Protein AF-A0A8T0YS99-F1 (afdb_monomer_lite)

Secondary structure (DSSP, 8-state):
-TTTTTS-SS---PPPPSS---PPPPPTT----BPPPPP--HHHHHHHHHHHHHHHHTTS------TTSBPPPS--------

InterPro domains:
  IPR043502 DNA/RNA polymerase superfamily [SSF56672] (2-64)

Foldseek 3Di:
DVCCVPDPPAAALDDDPPDDDDDDDDDPPDAADEDDADADPPVVLVVQVVVVVSCVVSVNDDDDPDPRHDYDDNDDDDDDDD

pLDDT: mean 76.57, std 18.21, range [33.25, 93.12]

Structure (mmCIF, N/CA/C/O backbone):
data_AF-A0A8T0YS99-F1
#
_entry.id   AF-A0A8T0YS99-F1
#
loop_
_atom_site.group_PDB
_atom_site.id
_atom_site.type_symbol
_atom_site.label_atom_id
_atom_site.label_alt_id
_atom_site.label_comp_id
_atom_site.label_asym_id
_atom_site.label_entity_id
_atom_site.label_seq_id
_atom_site.pdbx_PDB_ins_code
_atom_site.Cartn_x
_atom_site.Cartn_y
_atom_site.Cartn_z
_atom_site.occupancy
_atom_site.B_iso_or_equiv
_atom_site.auth_seq_id
_atom_site.auth_comp_id
_atom_site.auth_asym_id
_atom_site.auth_atom_id
_atom_site.pdbx_PDB_model_num
ATOM 1 N N . MET A 1 1 ? 20.439 -9.920 -20.055 1.00 59.31 1 MET A N 1
ATOM 2 C CA . MET A 1 1 ? 20.550 -9.945 -18.582 1.00 59.31 1 MET A CA 1
ATOM 3 C C . MET A 1 1 ? 19.887 -11.241 -18.158 1.00 59.31 1 MET A C 1
ATOM 5 O O . MET A 1 1 ? 18.712 -11.392 -18.435 1.00 59.31 1 MET A O 1
ATOM 9 N N . GLU A 1 2 ? 20.647 -12.205 -17.647 1.00 64.25 2 GLU A N 1
ATOM 10 C CA . GLU A 1 2 ? 20.249 -13.626 -17.548 1.00 64.25 2 GLU A CA 1
ATOM 11 C C . GLU A 1 2 ? 19.161 -13.924 -16.485 1.00 64.25 2 GLU A C 1
ATOM 13 O O . GLU A 1 2 ? 18.672 -15.040 -16.402 1.00 64.25 2 GLU A O 1
ATOM 18 N N . TYR A 1 3 ? 18.740 -12.929 -15.691 1.00 64.38 3 TYR A N 1
ATOM 19 C CA . TYR A 1 3 ? 17.807 -13.112 -14.565 1.00 64.38 3 TYR A CA 1
ATOM 20 C C . TYR A 1 3 ? 16.720 -12.030 -14.474 1.00 64.38 3 TYR A C 1
ATOM 22 O O . TYR A 1 3 ? 16.212 -11.762 -13.384 1.00 64.38 3 TYR A O 1
ATOM 30 N N . SER A 1 4 ? 16.356 -11.380 -15.588 1.00 62.69 4 SER A N 1
ATOM 31 C CA . SER A 1 4 ? 15.273 -10.371 -15.609 1.00 62.69 4 SER A CA 1
ATOM 32 C C . SER A 1 4 ? 13.934 -10.897 -15.086 1.00 62.69 4 SER A C 1
ATOM 34 O O . SER A 1 4 ? 13.073 -10.124 -14.666 1.00 62.69 4 SER A O 1
ATOM 36 N N . ASP A 1 5 ? 13.784 -12.215 -15.115 1.00 65.44 5 ASP A N 1
ATOM 37 C CA . ASP A 1 5 ? 12.549 -12.930 -14.836 1.00 65.44 5 ASP A CA 1
ATOM 38 C C . ASP A 1 5 ? 12.460 -13.277 -13.339 1.00 65.44 5 ASP A C 1
ATOM 40 O O . ASP A 1 5 ? 11.366 -13.380 -12.787 1.00 65.44 5 ASP A O 1
ATOM 44 N N . VAL A 1 6 ? 13.621 -13.379 -12.673 1.00 69.31 6 VAL A N 1
ATOM 45 C CA . VAL A 1 6 ? 13.769 -13.679 -11.239 1.00 69.31 6 VAL A CA 1
ATOM 46 C C . VAL A 1 6 ? 13.832 -12.393 -10.414 1.00 69.31 6 VAL A C 1
ATOM 48 O O . VAL A 1 6 ? 13.183 -12.288 -9.375 1.00 69.31 6 VAL A O 1
ATOM 51 N N . PHE A 1 7 ? 14.578 -11.388 -10.884 1.00 72.31 7 PHE A N 1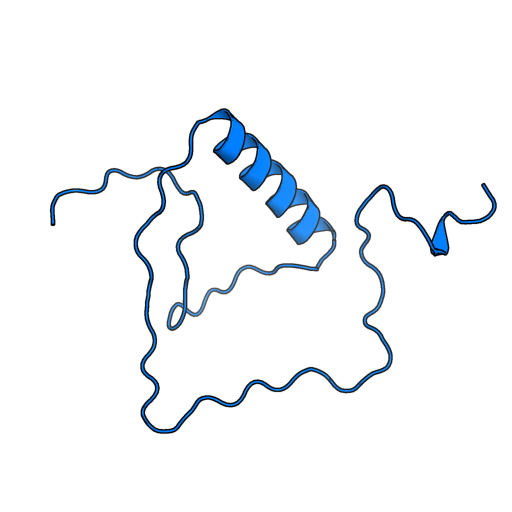
ATOM 52 C CA . PHE A 1 7 ? 14.735 -10.108 -10.195 1.00 72.31 7 PHE A CA 1
ATOM 53 C C . PHE A 1 7 ? 14.114 -8.983 -11.009 1.00 72.31 7 PHE A C 1
ATOM 55 O O . PHE A 1 7 ? 14.601 -8.603 -12.075 1.00 72.31 7 PHE A O 1
ATOM 62 N N . ARG A 1 8 ? 13.036 -8.411 -10.472 1.00 71.69 8 ARG A N 1
ATOM 63 C CA . ARG A 1 8 ? 12.284 -7.353 -11.142 1.00 71.69 8 ARG A CA 1
ATOM 64 C C . ARG A 1 8 ? 12.657 -5.987 -10.591 1.00 71.69 8 ARG A C 1
ATOM 66 O O . ARG A 1 8 ? 12.585 -5.741 -9.394 1.00 71.69 8 ARG A O 1
ATOM 73 N N . VAL A 1 9 ? 12.998 -5.080 -11.503 1.00 79.25 9 VAL A N 1
ATOM 74 C CA . VAL A 1 9 ? 13.249 -3.660 -11.198 1.00 79.25 9 VAL A CA 1
ATOM 75 C C . VAL A 1 9 ? 11.951 -2.841 -11.216 1.00 79.25 9 VAL A C 1
ATOM 77 O O . VAL A 1 9 ? 11.881 -1.773 -10.614 1.00 79.25 9 VAL A O 1
ATOM 80 N N . ARG A 1 10 ? 10.916 -3.319 -11.920 1.00 78.06 10 ARG A N 1
ATOM 81 C CA . ARG A 1 10 ? 9.628 -2.633 -12.102 1.00 78.06 10 ARG A CA 1
ATOM 82 C C . ARG A 1 10 ? 8.467 -3.611 -11.956 1.00 78.06 10 ARG A C 1
ATOM 84 O O . ARG A 1 10 ? 8.590 -4.773 -12.343 1.00 78.06 10 ARG A O 1
ATOM 91 N N . LEU A 1 11 ? 7.349 -3.111 -11.439 1.00 81.75 11 LEU A N 1
ATOM 92 C CA . LEU A 1 11 ? 6.083 -3.838 -11.373 1.00 81.75 11 LEU A CA 1
ATOM 93 C C . LEU A 1 11 ? 5.483 -3.981 -12.778 1.00 81.75 11 LEU A C 1
ATOM 95 O O . LEU A 1 11 ? 5.604 -3.078 -13.608 1.00 81.75 11 LEU A O 1
ATOM 99 N N . ARG A 1 12 ? 4.856 -5.126 -13.048 1.00 80.50 12 ARG A N 1
ATOM 100 C CA . ARG A 1 12 ? 4.192 -5.441 -14.317 1.00 80.50 12 ARG A CA 1
ATOM 101 C C . ARG A 1 12 ? 2.814 -6.036 -14.042 1.00 80.50 12 ARG A C 1
ATOM 103 O O . ARG A 1 12 ? 2.552 -6.525 -12.948 1.00 80.50 12 ARG A O 1
ATOM 110 N N . HIS A 1 13 ? 1.957 -5.976 -15.055 1.00 82.38 13 HIS A N 1
ATOM 111 C CA . HIS A 1 13 ? 0.653 -6.630 -15.071 1.00 82.38 13 HIS A CA 1
ATOM 112 C C . HIS A 1 13 ? 0.824 -8.100 -15.484 1.00 82.38 13 HIS A C 1
ATOM 114 O O . HIS A 1 13 ? 0.504 -8.496 -16.607 1.00 82.38 13 HIS A O 1
ATOM 120 N N . ASP A 1 14 ? 1.435 -8.892 -14.610 1.00 83.69 14 ASP A N 1
ATOM 121 C CA . ASP A 1 14 ? 1.600 -10.325 -14.846 1.00 83.69 14 ASP A CA 1
ATOM 122 C C . ASP A 1 14 ? 0.299 -11.080 -14.573 1.00 83.69 14 ASP A C 1
ATOM 124 O O . ASP A 1 14 ? -0.570 -10.615 -13.832 1.00 83.69 14 ASP A O 1
ATOM 128 N N . ALA A 1 15 ? 0.168 -12.263 -15.171 1.00 83.00 15 ALA A N 1
ATOM 129 C CA . ALA A 1 15 ? -0.927 -13.158 -14.837 1.00 83.00 15 ALA A CA 1
ATOM 130 C C . ALA A 1 15 ? -0.835 -13.581 -13.363 1.00 83.00 15 ALA A C 1
ATOM 132 O O . ALA A 1 15 ? 0.258 -13.740 -12.811 1.00 83.00 15 ALA A O 1
ATOM 133 N N . ALA A 1 16 ? -1.996 -13.785 -12.740 1.00 84.25 16 ALA A N 1
ATOM 134 C CA . ALA A 1 16 ? -2.055 -14.440 -11.445 1.00 84.25 16 ALA A CA 1
ATOM 135 C C . ALA A 1 16 ? -1.403 -15.828 -11.539 1.00 84.25 16 ALA A C 1
ATOM 137 O O . ALA A 1 16 ? -1.458 -16.484 -12.581 1.00 84.25 16 ALA A O 1
ATOM 138 N N . ALA A 1 17 ? -0.783 -16.269 -10.446 1.00 86.56 17 ALA A N 1
ATOM 139 C CA . ALA A 1 17 ? -0.289 -17.636 -10.359 1.00 86.56 17 ALA A CA 1
ATOM 140 C C . ALA A 1 17 ? -1.452 -18.630 -10.529 1.00 86.56 17 ALA A C 1
ATOM 142 O O . ALA A 1 17 ? -2.578 -18.341 -10.126 1.00 86.56 17 ALA A O 1
ATOM 143 N N . GLU A 1 18 ? -1.166 -19.803 -11.093 1.00 89.31 18 GLU A N 1
ATOM 144 C CA . GLU A 1 18 ? -2.130 -20.896 -11.287 1.00 89.31 18 GLU A CA 1
ATOM 145 C C . GLU A 1 18 ? -2.431 -21.610 -9.959 1.00 89.31 18 GLU A C 1
ATOM 147 O O . GLU A 1 18 ? -2.122 -22.783 -9.754 1.00 89.31 18 GLU A O 1
ATOM 152 N N . VAL A 1 19 ? -2.986 -20.864 -9.010 1.00 92.69 19 VAL A N 1
ATOM 153 C CA . VAL A 1 19 ? -3.363 -21.329 -7.677 1.00 92.69 19 VAL A CA 1
ATOM 154 C C . VAL A 1 19 ? -4.766 -20.838 -7.350 1.00 92.69 19 VAL A C 1
ATOM 156 O O . VAL A 1 19 ? -5.213 -19.815 -7.871 1.00 92.69 19 VAL A O 1
ATOM 159 N N . GLU A 1 20 ? -5.455 -21.566 -6.474 1.00 91.56 20 GLU A N 1
ATOM 160 C CA . GLU A 1 20 ? -6.770 -21.153 -5.986 1.00 91.56 20 GLU A CA 1
ATOM 161 C C . GLU A 1 20 ? -6.676 -19.757 -5.334 1.00 91.56 20 GLU A C 1
ATOM 163 O O . GLU A 1 20 ? -5.733 -19.509 -4.567 1.00 91.56 20 GLU A O 1
ATOM 168 N N . PRO A 1 21 ? -7.613 -18.831 -5.613 1.00 92.31 21 PRO A N 1
ATOM 169 C CA . PRO A 1 21 ? -7.638 -17.531 -4.968 1.00 92.31 21 PRO A CA 1
ATOM 170 C C . PRO A 1 21 ? -7.703 -17.647 -3.445 1.00 92.31 21 PRO A C 1
ATOM 172 O O . PRO A 1 21 ? -8.349 -18.525 -2.875 1.00 92.31 21 PRO A O 1
ATOM 175 N N . LEU A 1 22 ? -7.049 -16.706 -2.766 1.00 92.12 22 LEU A N 1
ATOM 176 C CA . LEU A 1 22 ? -7.074 -16.646 -1.312 1.00 92.12 22 LEU A CA 1
ATOM 177 C C . LEU A 1 22 ? -8.471 -16.249 -0.810 1.00 92.12 22 LEU A C 1
ATOM 179 O O . LEU A 1 22 ? -8.903 -15.110 -0.992 1.00 92.12 22 LEU A O 1
ATOM 183 N N . GLU A 1 23 ? -9.131 -17.155 -0.092 1.00 92.06 23 GLU A N 1
ATOM 184 C CA . GLU A 1 23 ? -10.359 -16.856 0.645 1.00 92.06 23 GLU A CA 1
ATOM 185 C C . GLU A 1 23 ? -10.053 -16.384 2.073 1.00 92.06 23 GLU A C 1
ATOM 187 O O . GLU A 1 23 ? -9.389 -17.071 2.852 1.00 92.06 23 GLU A O 1
ATOM 192 N N . VAL A 1 24 ? -10.584 -15.219 2.454 1.00 89.69 24 VAL A N 1
ATOM 193 C CA . VAL A 1 24 ? -10.447 -14.674 3.812 1.00 89.69 24 VAL A CA 1
ATOM 194 C C . VAL A 1 24 ? -11.733 -14.919 4.599 1.00 89.69 24 VAL A C 1
ATOM 196 O O . VAL A 1 24 ? -12.796 -14.422 4.231 1.00 89.69 24 VAL A O 1
ATOM 199 N N . ARG A 1 25 ? -11.633 -15.647 5.719 1.00 92.44 25 ARG A N 1
ATOM 200 C CA . ARG A 1 25 ? -12.745 -15.878 6.658 1.00 92.44 25 ARG A CA 1
ATOM 201 C C . ARG A 1 25 ? -12.610 -14.966 7.870 1.00 92.44 25 ARG A C 1
ATOM 203 O O . ARG A 1 25 ? -11.563 -14.934 8.513 1.00 92.44 25 ARG A O 1
ATOM 210 N N . LEU A 1 26 ? -13.670 -14.223 8.177 1.00 89.94 26 LEU A N 1
ATOM 211 C CA . LEU A 1 26 ? -13.735 -13.412 9.390 1.00 89.94 26 LEU A CA 1
ATOM 212 C C . LEU A 1 26 ? -14.081 -14.294 10.593 1.00 89.94 26 LEU A C 1
ATOM 214 O O . LEU A 1 26 ? -14.800 -15.281 10.456 1.00 89.94 26 LEU A O 1
ATOM 218 N N . VAL A 1 27 ? -13.573 -13.922 11.767 1.00 93.12 27 VAL A N 1
ATOM 219 C CA . VAL A 1 27 ? -13.990 -14.536 13.033 1.00 93.12 27 VAL A CA 1
ATOM 220 C C . VAL A 1 27 ? -15.424 -14.135 13.376 1.00 93.12 27 VAL A C 1
ATOM 222 O O . VAL A 1 27 ? -15.868 -13.036 13.025 1.00 93.12 27 VAL A O 1
ATOM 225 N N . ASP A 1 28 ? -16.135 -15.004 14.093 1.00 91.31 28 ASP A N 1
ATOM 226 C CA . ASP A 1 28 ? -17.497 -14.720 14.541 1.00 91.31 28 ASP A CA 1
ATOM 227 C C . ASP A 1 28 ? -17.545 -13.429 15.370 1.00 91.31 28 ASP A C 1
ATOM 229 O O . ASP A 1 28 ? -16.737 -13.203 16.273 1.00 91.31 28 ASP A O 1
ATOM 233 N N . GLY A 1 29 ? -18.493 -12.553 15.033 1.00 90.44 29 GLY A N 1
ATOM 234 C CA . GLY A 1 29 ? -18.660 -11.253 15.687 1.00 90.44 29 GLY A CA 1
ATOM 235 C C . GLY A 1 29 ? -17.699 -10.152 15.221 1.00 90.44 29 GLY A C 1
ATOM 236 O O . GLY A 1 29 ? -17.762 -9.047 15.763 1.00 90.44 29 GLY A O 1
ATOM 237 N N . ALA A 1 30 ? -16.846 -10.396 14.217 1.00 88.00 30 ALA A N 1
ATOM 238 C CA . ALA A 1 30 ? -15.979 -9.363 13.656 1.00 88.00 30 ALA A CA 1
ATOM 239 C C . ALA A 1 30 ? -16.790 -8.161 13.143 1.00 88.00 30 ALA A C 1
ATOM 241 O O . ALA A 1 30 ? -17.713 -8.302 12.340 1.00 88.00 30 ALA A O 1
ATOM 242 N N . GLN A 1 31 ? -16.406 -6.965 13.587 1.00 85.69 31 GLN A N 1
ATOM 243 C CA . GLN A 1 31 ? -16.995 -5.709 13.137 1.00 85.69 31 GLN A CA 1
ATOM 244 C C . GLN A 1 31 ? -16.015 -4.962 12.229 1.00 85.69 31 GLN A C 1
ATOM 246 O O . GLN A 1 31 ? -14.809 -4.951 12.497 1.00 85.69 31 GLN A O 1
ATOM 251 N N . PRO A 1 32 ? -16.500 -4.309 11.162 1.00 83.31 32 PRO A N 1
ATOM 252 C CA . PRO A 1 32 ? -15.650 -3.486 10.324 1.00 83.31 32 PRO A CA 1
ATOM 253 C C . PRO A 1 32 ? -15.090 -2.310 11.131 1.00 83.31 32 PRO A C 1
ATOM 255 O O . PRO A 1 32 ? -15.832 -1.535 11.732 1.00 83.31 32 PRO A O 1
ATOM 258 N N . TYR A 1 33 ? -13.771 -2.147 11.098 1.00 80.25 33 TYR A N 1
ATOM 259 C CA . TYR A 1 33 ? -13.086 -1.002 11.685 1.00 80.25 33 TYR A CA 1
ATOM 260 C C . TYR A 1 33 ? -12.520 -0.107 10.584 1.00 80.25 33 TYR A C 1
ATOM 262 O O . TYR A 1 33 ? -11.897 -0.584 9.632 1.00 80.25 33 TYR A O 1
ATOM 270 N N . ARG A 1 34 ? -12.718 1.206 10.727 1.00 78.69 34 ARG A N 1
ATOM 271 C CA . ARG A 1 34 ? -12.053 2.214 9.900 1.00 78.69 34 ARG A CA 1
ATOM 272 C C . ARG A 1 34 ? -10.971 2.879 10.728 1.00 78.69 34 ARG A C 1
ATOM 274 O O . ARG A 1 34 ? -11.277 3.517 11.733 1.00 78.69 34 ARG A O 1
ATOM 281 N N . SER A 1 35 ? -9.718 2.745 10.306 1.00 76.75 35 SER A N 1
ATOM 282 C CA . SER A 1 35 ? -8.637 3.472 10.973 1.00 76.75 35 SER A CA 1
ATOM 283 C C . SER A 1 35 ? -8.724 4.974 10.681 1.00 76.75 35 SER A C 1
ATOM 285 O O . SER A 1 35 ? -9.358 5.404 9.717 1.00 76.75 35 SER A O 1
ATOM 287 N N . GLY A 1 36 ? -8.128 5.791 11.551 1.00 78.50 36 GLY A N 1
ATOM 288 C CA . GLY A 1 36 ? -8.045 7.240 11.362 1.00 78.50 36 GLY A CA 1
ATOM 289 C C . GLY A 1 36 ? -7.044 7.631 10.271 1.00 78.50 36 GLY A C 1
ATOM 290 O O . GLY A 1 36 ? -6.096 6.895 9.989 1.00 78.50 36 GLY A O 1
ATOM 291 N N . VAL A 1 37 ? -7.251 8.799 9.648 1.00 81.44 37 VAL A N 1
ATOM 292 C CA . VAL A 1 37 ? -6.382 9.313 8.572 1.00 81.44 37 VAL A CA 1
ATOM 293 C C . VAL A 1 37 ? -4.972 9.550 9.106 1.00 81.44 37 VAL A C 1
ATOM 295 O O . VAL A 1 37 ? -4.768 10.352 10.017 1.00 81.44 37 VAL A O 1
ATOM 298 N N . ARG A 1 38 ? -3.978 8.883 8.510 1.00 83.69 38 ARG A N 1
ATOM 299 C CA . ARG A 1 38 ? -2.566 9.098 8.845 1.00 83.69 38 ARG A CA 1
ATOM 300 C C . ARG A 1 38 ? -2.024 10.313 8.098 1.00 83.69 38 ARG A C 1
ATOM 302 O O . ARG A 1 38 ? -2.109 10.398 6.872 1.00 83.69 38 ARG A O 1
ATOM 309 N N . ARG A 1 39 ? -1.437 11.251 8.844 1.00 86.00 39 ARG A N 1
ATOM 310 C CA . ARG A 1 39 ? -0.708 12.387 8.269 1.00 86.00 39 ARG A CA 1
ATOM 311 C C . ARG A 1 39 ? 0.714 11.944 7.940 1.00 86.00 39 ARG A C 1
ATOM 313 O O . ARG A 1 39 ? 1.447 11.520 8.825 1.00 86.00 39 ARG A O 1
ATOM 320 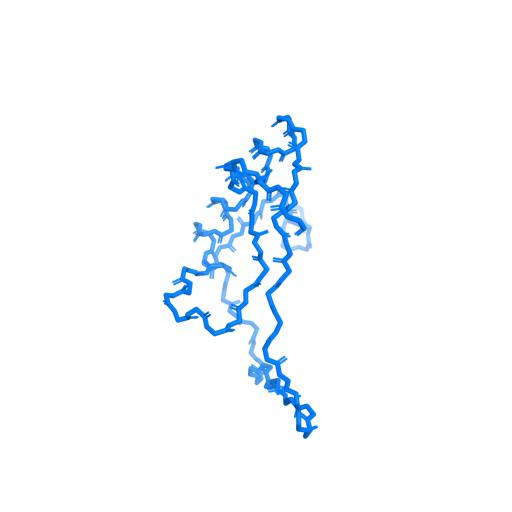N N . TYR A 1 40 ? 1.084 12.071 6.672 1.00 88.75 40 TYR A N 1
ATOM 321 C CA . TYR A 1 40 ? 2.432 11.792 6.187 1.00 88.75 40 TYR A CA 1
ATOM 322 C C . TYR A 1 40 ? 3.129 13.099 5.779 1.00 88.75 40 TYR A C 1
ATOM 324 O O . TYR A 1 40 ? 2.459 13.987 5.235 1.00 88.75 40 TYR A O 1
ATOM 332 N N . PRO A 1 41 ? 4.452 13.225 5.990 1.00 91.62 41 PRO A N 1
ATOM 333 C CA . PRO A 1 41 ? 5.260 14.290 5.401 1.00 91.62 41 PRO A CA 1
ATOM 334 C C . PRO A 1 41 ? 5.118 14.340 3.875 1.00 91.62 41 PRO A C 1
ATOM 336 O O . PRO A 1 41 ? 4.835 13.327 3.233 1.00 91.62 41 PRO A O 1
ATOM 339 N N . GLU A 1 42 ? 5.348 15.507 3.276 1.00 91.81 42 GLU A N 1
ATOM 340 C CA . GLU A 1 42 ? 5.105 15.738 1.847 1.00 91.81 42 GLU A CA 1
ATOM 341 C C . GLU A 1 42 ? 5.853 14.757 0.934 1.00 91.81 42 GLU A C 1
ATOM 343 O O . GLU A 1 42 ? 5.236 14.153 0.056 1.00 91.81 42 GLU A O 1
ATOM 348 N N . ALA A 1 43 ? 7.142 14.522 1.194 1.00 91.31 43 ALA A N 1
ATOM 349 C CA . ALA A 1 43 ? 7.949 13.577 0.424 1.00 91.31 43 ALA A CA 1
ATOM 350 C C . ALA A 1 43 ? 7.330 12.167 0.416 1.00 91.31 43 ALA A C 1
ATOM 352 O O . ALA A 1 43 ? 7.214 11.532 -0.631 1.00 91.31 43 ALA A O 1
ATOM 353 N N . GLN A 1 44 ? 6.840 11.709 1.572 1.00 90.94 44 GLN A N 1
ATOM 354 C CA . GLN A 1 44 ? 6.187 10.407 1.700 1.00 90.94 44 GLN A CA 1
ATOM 355 C C . GLN A 1 44 ? 4.829 10.385 0.990 1.00 90.94 44 GLN A C 1
ATOM 357 O O . GLN A 1 44 ? 4.486 9.399 0.345 1.00 90.94 44 GLN A O 1
ATOM 362 N N . ARG A 1 45 ? 4.058 11.479 1.048 1.00 91.56 45 ARG A N 1
ATOM 363 C CA . ARG A 1 45 ? 2.781 11.589 0.321 1.00 91.56 45 ARG A CA 1
ATOM 364 C C . ARG A 1 45 ? 2.972 11.534 -1.188 1.00 91.56 45 ARG A C 1
ATOM 366 O O . ARG A 1 45 ? 2.147 10.937 -1.876 1.00 91.56 45 ARG A O 1
ATOM 373 N N . THR A 1 46 ? 4.018 12.177 -1.698 1.00 92.44 46 THR A N 1
ATOM 374 C CA . THR A 1 46 ? 4.351 12.151 -3.124 1.00 92.44 46 THR A CA 1
ATOM 375 C C . THR A 1 46 ? 4.742 10.751 -3.561 1.00 92.44 46 THR A C 1
ATOM 377 O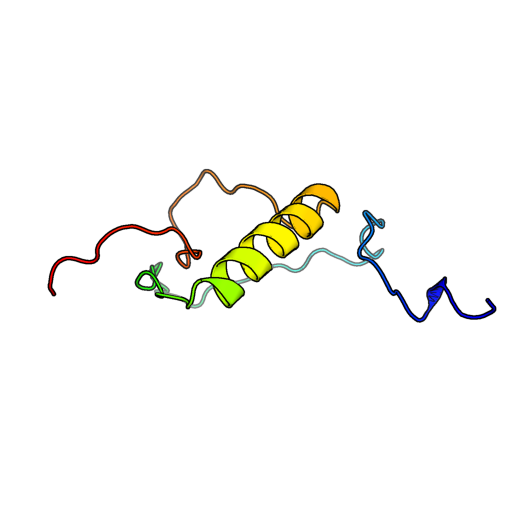 O . THR A 1 46 ? 4.113 10.230 -4.480 1.00 92.44 46 THR A O 1
ATOM 380 N N . PHE A 1 47 ? 5.635 10.098 -2.814 1.00 92.12 47 PHE A N 1
ATOM 381 C CA . PHE A 1 47 ? 6.002 8.709 -3.066 1.00 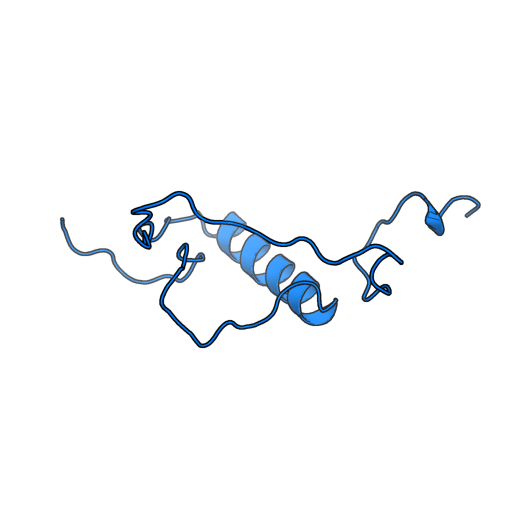92.12 47 PHE A CA 1
ATOM 382 C C . PHE A 1 47 ? 4.785 7.773 -3.071 1.00 92.12 47 PHE A C 1
ATOM 384 O O . PHE A 1 47 ? 4.561 7.058 -4.041 1.00 92.12 47 PHE A O 1
ATOM 391 N N . LEU A 1 48 ? 3.948 7.812 -2.027 1.00 92.56 48 LEU A N 1
ATOM 392 C CA . LEU A 1 48 ? 2.765 6.947 -1.930 1.00 92.56 48 LEU A CA 1
ATOM 393 C C . LEU A 1 48 ? 1.800 7.162 -3.099 1.00 92.56 48 LEU A C 1
ATOM 395 O O . LEU A 1 48 ? 1.233 6.207 -3.616 1.00 92.56 48 LEU A O 1
ATOM 399 N N . ARG A 1 49 ? 1.610 8.412 -3.528 1.00 90.81 49 ARG A N 1
ATOM 400 C CA . ARG A 1 49 ? 0.731 8.739 -4.653 1.00 90.81 49 ARG A CA 1
ATOM 401 C C . ARG A 1 49 ? 1.267 8.188 -5.973 1.00 90.81 49 ARG A C 1
ATOM 403 O O . ARG A 1 49 ? 0.481 7.686 -6.768 1.00 90.81 49 ARG A O 1
ATOM 410 N N . GLU A 1 50 ? 2.563 8.320 -6.224 1.00 93.00 50 GLU A N 1
ATOM 411 C CA . GLU A 1 50 ? 3.203 7.803 -7.439 1.00 93.00 50 GLU A CA 1
ATOM 412 C C . GLU A 1 50 ? 3.209 6.277 -7.445 1.00 93.00 50 GLU A C 1
ATOM 414 O O . GLU A 1 50 ? 2.774 5.664 -8.416 1.00 93.00 50 GLU A O 1
ATOM 419 N N . TYR A 1 51 ? 3.565 5.666 -6.318 1.00 91.31 51 TYR A N 1
ATOM 420 C CA . TYR A 1 51 ? 3.607 4.218 -6.179 1.00 91.31 51 TYR A CA 1
ATOM 421 C C . TYR A 1 51 ? 2.222 3.570 -6.318 1.00 91.31 51 TYR A C 1
ATOM 423 O O . TYR A 1 51 ? 2.071 2.565 -7.006 1.00 91.31 51 TYR A O 1
ATOM 431 N N . VAL A 1 52 ? 1.172 4.172 -5.746 1.00 91.88 52 VAL A N 1
ATOM 432 C CA . VAL A 1 52 ? -0.205 3.680 -5.932 1.00 91.88 52 VAL A CA 1
ATOM 433 C C . VAL A 1 52 ? -0.637 3.757 -7.397 1.00 91.88 52 VAL A C 1
ATOM 435 O O . VAL A 1 52 ? -1.323 2.853 -7.859 1.00 91.88 52 VAL A O 1
ATOM 438 N N . ARG A 1 53 ? -0.212 4.778 -8.153 1.00 91.19 53 ARG A N 1
ATOM 439 C CA . ARG A 1 53 ? -0.495 4.846 -9.598 1.00 91.19 53 ARG A CA 1
ATOM 440 C C . ARG A 1 53 ? 0.203 3.729 -10.367 1.00 91.19 53 ARG A C 1
ATOM 442 O O . ARG A 1 53 ? -0.402 3.176 -11.279 1.00 91.19 53 ARG A O 1
ATOM 449 N N . GLU A 1 54 ? 1.440 3.386 -10.005 1.00 91.56 54 GLU A N 1
ATOM 450 C CA . GLU A 1 54 ? 2.136 2.233 -10.593 1.00 91.56 54 GLU A CA 1
ATOM 451 C C . GLU A 1 54 ? 1.397 0.919 -10.289 1.00 91.56 54 GLU A C 1
ATOM 453 O O . GLU A 1 54 ? 1.242 0.089 -11.182 1.00 91.56 54 GLU A O 1
ATOM 458 N N . LEU A 1 55 ? 0.870 0.755 -9.070 1.00 91.56 55 LEU A N 1
ATOM 459 C CA . LEU A 1 55 ? 0.066 -0.413 -8.686 1.00 91.56 55 LEU A CA 1
ATOM 460 C C . LEU A 1 55 ? -1.279 -0.486 -9.424 1.00 91.56 55 LEU A C 1
ATOM 462 O O . LEU A 1 55 ? -1.653 -1.565 -9.882 1.00 91.56 55 LEU A O 1
ATOM 466 N N . GLU A 1 56 ? -1.991 0.640 -9.555 1.00 91.25 56 GLU A N 1
ATOM 467 C CA . GLU A 1 56 ? -3.236 0.730 -10.337 1.00 91.25 56 GLU A CA 1
ATOM 468 C C . GLU A 1 56 ? -2.963 0.373 -11.812 1.00 91.25 56 GLU A C 1
ATOM 470 O O . GLU A 1 56 ? -3.691 -0.423 -12.400 1.00 91.25 56 GLU A O 1
ATOM 475 N N . ALA A 1 57 ? -1.885 0.903 -12.404 1.00 89.75 57 ALA A N 1
ATOM 476 C CA . ALA A 1 57 ? -1.499 0.608 -13.787 1.00 89.75 57 ALA A CA 1
ATOM 477 C C . ALA A 1 57 ? -1.069 -0.856 -13.996 1.00 89.75 57 ALA A C 1
ATOM 479 O O . ALA A 1 57 ? -1.287 -1.414 -15.070 1.00 89.75 57 ALA A O 1
ATOM 480 N N . ALA A 1 58 ? -0.481 -1.485 -12.976 1.00 89.38 58 ALA A N 1
ATOM 481 C CA . ALA A 1 58 ? -0.131 -2.902 -12.985 1.00 89.38 58 ALA A CA 1
ATOM 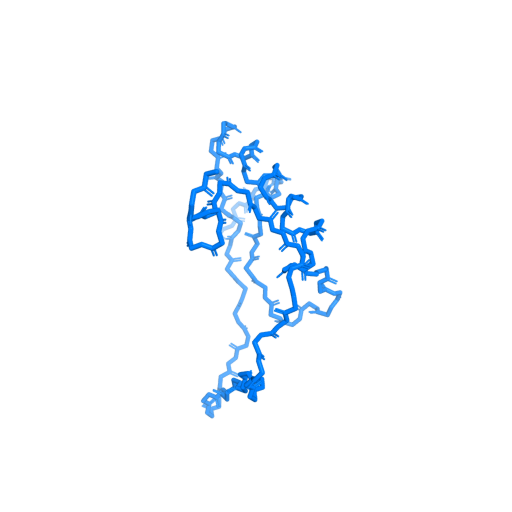482 C C . ALA A 1 58 ? -1.329 -3.833 -12.702 1.00 89.38 58 ALA A C 1
ATOM 484 O O . ALA A 1 58 ? -1.152 -5.045 -12.725 1.00 89.38 58 ALA A O 1
ATOM 485 N N . GLY A 1 59 ? -2.530 -3.303 -12.431 1.00 89.00 59 GLY A N 1
ATOM 486 C CA . GLY A 1 59 ? -3.722 -4.104 -12.120 1.00 89.00 59 GLY A CA 1
ATOM 487 C C . GLY A 1 59 ? -3.687 -4.784 -10.748 1.00 89.00 59 GLY A C 1
ATOM 488 O O . GLY A 1 59 ? -4.508 -5.650 -10.468 1.00 89.00 59 GLY A O 1
ATOM 489 N N . LEU A 1 60 ? -2.747 -4.394 -9.880 1.00 88.56 60 LEU A N 1
ATOM 490 C CA . LEU A 1 60 ? -2.557 -4.991 -8.552 1.00 88.56 60 LEU A CA 1
ATOM 491 C C . LEU A 1 60 ? -3.466 -4.362 -7.487 1.00 88.56 60 LEU A C 1
ATOM 493 O O . LEU A 1 60 ? -3.651 -4.928 -6.411 1.00 88.56 60 LEU A O 1
ATOM 497 N N . VAL A 1 61 ? -4.006 -3.173 -7.764 1.00 90.50 61 VAL A N 1
ATOM 498 C CA . VAL A 1 61 ? -4.938 -2.453 -6.8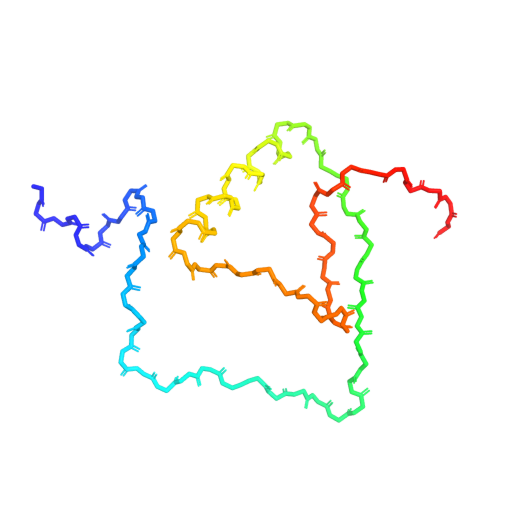93 1.00 90.50 61 VAL A CA 1
ATOM 499 C C . VAL A 1 61 ? -6.101 -1.931 -7.723 1.00 90.50 61 VAL A C 1
ATOM 501 O O . VAL A 1 61 ? -5.907 -1.356 -8.792 1.00 90.50 61 VAL A O 1
ATOM 504 N N . GLU A 1 62 ? -7.308 -2.061 -7.180 1.00 87.19 62 GLU A N 1
ATOM 505 C CA . GLU A 1 62 ? -8.523 -1.491 -7.749 1.00 87.19 62 GLU A CA 1
ATOM 506 C C . GLU A 1 62 ? -9.219 -0.523 -6.783 1.00 87.19 62 GLU A C 1
ATOM 508 O O . GLU A 1 62 ? -9.053 -0.558 -5.559 1.00 87.19 62 GLU A O 1
ATOM 513 N N . ARG A 1 63 ? -10.049 0.363 -7.341 1.00 84.75 63 ARG A N 1
ATOM 514 C CA . ARG A 1 63 ? -10.856 1.291 -6.546 1.00 84.75 63 ARG A CA 1
ATOM 515 C C . ARG A 1 63 ? -12.105 0.599 -6.024 1.00 84.75 63 ARG A C 1
ATOM 517 O O . ARG A 1 63 ? -13.118 0.523 -6.718 1.00 84.75 63 ARG A O 1
ATOM 524 N N . ASN A 1 64 ? -12.067 0.206 -4.758 1.00 81.38 64 ASN A N 1
ATOM 525 C CA . ASN A 1 64 ? -13.233 -0.332 -4.072 1.00 81.38 64 ASN A CA 1
ATOM 526 C C . ASN A 1 64 ? -14.265 0.780 -3.769 1.00 81.38 64 ASN A C 1
ATOM 528 O O . ASN A 1 64 ? -14.016 1.695 -2.977 1.00 81.38 64 ASN A O 1
ATOM 532 N N . LYS A 1 65 ? -15.438 0.718 -4.416 1.00 67.94 65 LYS A N 1
ATOM 533 C CA . LYS A 1 65 ? -16.545 1.683 -4.234 1.00 67.94 65 LYS A CA 1
ATOM 534 C C . LYS A 1 65 ? -17.464 1.329 -3.052 1.00 67.94 65 LYS A C 1
ATOM 536 O O . LYS A 1 65 ? -18.246 2.172 -2.613 1.00 67.94 65 LYS A O 1
ATOM 541 N N . THR A 1 66 ? -17.344 0.122 -2.506 1.00 57.12 66 THR A N 1
ATOM 542 C CA . THR A 1 66 ? -18.130 -0.409 -1.383 1.00 57.12 66 THR A CA 1
ATOM 543 C C . THR A 1 66 ? -17.404 -0.153 -0.061 1.00 57.12 66 THR A C 1
ATOM 545 O O . THR A 1 66 ? -16.410 -0.788 0.270 1.00 57.12 66 THR A O 1
ATOM 548 N N . LYS A 1 67 ? -17.874 0.840 0.702 1.00 55.56 67 LYS A N 1
ATOM 549 C CA . LYS A 1 67 ? -17.133 1.446 1.826 1.00 55.56 67 LYS A CA 1
ATOM 550 C C . LYS A 1 67 ? -17.313 0.763 3.192 1.00 55.56 67 LYS A C 1
ATOM 552 O O . LYS A 1 67 ? -17.231 1.452 4.209 1.00 55.56 67 LYS A O 1
ATOM 557 N N . SER A 1 68 ? -17.611 -0.531 3.285 1.00 55.81 68 SER A N 1
ATOM 558 C CA . SER A 1 68 ? -17.795 -1.160 4.609 1.00 55.81 68 SER A CA 1
ATOM 559 C C . SER A 1 68 ? -16.466 -1.357 5.352 1.00 55.81 68 SER A C 1
ATOM 561 O O . SER A 1 68 ? -16.422 -1.133 6.556 1.00 55.81 68 SER A O 1
ATOM 563 N N . LEU A 1 69 ? -15.369 -1.644 4.644 1.00 50.91 69 LEU A N 1
ATOM 564 C CA . LEU A 1 69 ? -14.018 -1.819 5.195 1.00 50.91 69 LEU A CA 1
ATOM 565 C C . LEU A 1 69 ? -13.055 -0.815 4.550 1.00 50.91 69 LEU A C 1
ATOM 567 O O . LEU A 1 69 ? -13.075 -0.626 3.335 1.00 50.91 69 LEU A O 1
ATOM 571 N N . GLY A 1 70 ? -12.215 -0.146 5.341 1.00 50.78 70 GLY A N 1
ATOM 572 C CA . GLY A 1 70 ? -11.247 0.796 4.785 1.00 50.78 70 GLY A CA 1
ATOM 573 C C . GLY A 1 70 ? -10.218 1.286 5.793 1.00 50.78 70 GLY A C 1
ATOM 574 O O . GLY A 1 70 ? -10.564 1.742 6.879 1.00 50.78 70 GLY A O 1
ATOM 575 N N . MET A 1 71 ? -8.950 1.243 5.392 1.00 48.69 71 MET A N 1
ATOM 576 C CA . MET A 1 71 ? -7.887 2.047 5.988 1.00 48.69 71 MET A CA 1
ATOM 577 C C . MET A 1 71 ? -7.789 3.342 5.164 1.00 48.69 71 MET A C 1
ATOM 579 O O . MET A 1 71 ? -7.769 3.265 3.933 1.00 48.69 71 MET A O 1
ATOM 583 N N . PRO A 1 72 ? -7.759 4.538 5.766 1.00 47.56 72 PRO A N 1
ATOM 584 C CA . PRO A 1 72 ? -7.612 5.763 5.008 1.00 47.56 72 PRO A CA 1
ATOM 585 C C . PRO A 1 72 ? -6.204 5.823 4.419 1.00 47.56 72 PRO A C 1
ATOM 587 O O . PRO A 1 72 ? -5.200 5.808 5.132 1.00 47.56 72 PRO A O 1
ATOM 590 N N . GLY A 1 73 ? -6.146 5.911 3.092 1.00 51.38 73 GLY A N 1
ATOM 591 C CA . GLY A 1 73 ? -4.941 6.315 2.379 1.00 51.38 73 GLY A CA 1
ATOM 592 C C . GLY A 1 73 ? -4.598 7.780 2.656 1.00 51.38 73 GLY A C 1
ATOM 593 O O . GLY A 1 73 ? -5.398 8.529 3.219 1.00 51.38 73 GLY A O 1
ATOM 594 N N . ALA A 1 74 ? -3.397 8.190 2.247 1.00 41.28 74 ALA A N 1
ATOM 595 C CA . ALA A 1 74 ? -2.827 9.522 2.449 1.00 41.28 74 ALA A CA 1
ATOM 596 C C . ALA A 1 74 ? -3.572 10.632 1.669 1.00 41.28 74 ALA A C 1
ATOM 598 O O . ALA A 1 74 ? -3.017 11.271 0.776 1.00 41.28 74 ALA A O 1
ATOM 599 N N . ALA A 1 75 ? -4.838 10.882 1.995 1.00 40.28 75 ALA A N 1
ATOM 600 C CA . ALA A 1 75 ? -5.603 12.011 1.495 1.00 40.28 75 ALA A CA 1
ATOM 601 C C . ALA A 1 75 ? -5.524 13.146 2.520 1.00 40.28 75 ALA A C 1
ATOM 603 O O . ALA A 1 75 ? -5.937 13.007 3.669 1.00 40.28 75 ALA A O 1
ATOM 604 N N . GLY A 1 76 ? -4.936 14.264 2.093 1.00 46.69 76 GLY A N 1
ATOM 605 C CA . GLY A 1 76 ? -4.936 15.500 2.861 1.00 46.69 76 GLY A CA 1
ATOM 606 C C . GLY A 1 76 ? -6.367 15.939 3.148 1.00 46.69 76 GLY A C 1
ATOM 607 O O . GLY A 1 76 ? -7.188 16.006 2.240 1.00 46.69 76 GLY A O 1
ATOM 608 N N . GLY A 1 77 ? -6.642 16.224 4.411 1.00 36.31 77 GLY A N 1
ATOM 609 C CA . GLY A 1 77 ? -7.903 16.773 4.880 1.00 36.31 77 GLY A CA 1
ATOM 610 C C . GLY A 1 77 ? -7.827 16.911 6.391 1.00 36.31 77 GLY A C 1
ATOM 611 O O . GLY A 1 77 ? -7.488 15.952 7.080 1.00 36.31 77 GLY A O 1
ATOM 612 N N . GLU A 1 78 ? -8.033 18.129 6.880 1.00 40.22 78 GLU A N 1
ATOM 613 C CA . GLU A 1 78 ? -7.939 18.516 8.283 1.00 40.22 78 GLU A CA 1
ATOM 614 C C . GLU A 1 78 ? -8.694 17.554 9.206 1.00 40.22 78 GLU A C 1
ATOM 616 O O . GLU A 1 78 ? -9.913 17.412 9.139 1.00 40.22 78 GLU A O 1
ATOM 621 N N . ALA A 1 79 ? -7.954 16.927 10.119 1.00 36.41 79 ALA A N 1
ATOM 622 C CA . ALA A 1 79 ? -8.552 16.283 11.278 1.00 36.41 79 ALA A CA 1
ATOM 623 C C . ALA A 1 79 ? -8.885 17.378 12.298 1.00 36.41 79 ALA A C 1
ATOM 625 O O . ALA A 1 79 ? -7.979 17.948 12.913 1.00 36.41 79 ALA A O 1
ATOM 626 N N . ARG A 1 80 ? -10.178 17.682 12.428 1.00 37.59 80 ARG A N 1
ATOM 627 C CA . ARG A 1 80 ? -10.745 18.278 13.636 1.00 37.59 80 ARG A CA 1
ATOM 628 C C . ARG A 1 80 ? -10.716 17.221 14.749 1.00 37.59 80 ARG A C 1
ATOM 630 O O . ARG A 1 80 ? -11.005 16.061 14.474 1.00 37.59 80 ARG A O 1
ATOM 637 N N . HIS A 1 81 ? -10.339 17.674 15.948 1.00 33.25 81 HIS A N 1
ATOM 638 C CA . HIS A 1 81 ? -10.607 17.113 17.288 1.00 33.25 81 HIS A CA 1
ATOM 639 C C . HIS A 1 81 ? -11.824 16.162 17.234 1.00 33.25 81 HIS A C 1
ATOM 641 O O . HIS A 1 81 ? -12.870 16.578 16.734 1.00 33.25 81 HIS A O 1
ATOM 647 N N . TRP A 1 82 ? -11.737 14.879 17.583 1.00 36.75 82 TRP A N 1
ATOM 648 C CA . TRP A 1 82 ? -11.326 14.274 18.852 1.00 36.75 82 TRP A CA 1
ATOM 649 C C . TRP A 1 82 ? -10.837 12.839 18.628 1.00 36.75 82 TRP A C 1
ATOM 651 O O . TRP A 1 82 ? -11.385 12.178 17.714 1.00 36.75 82 TRP A O 1
#

Organism: NCBI:txid29920

Radius of gyration: 17.49 Å; chains: 1; bounding box: 39×40×37 Å

Sequence (82 aa):
MEYSDVFRVRLRHDAAAEVEPLEVRLVDGAQPYRSGVRRYPEAQRTFLREYVRELEAAGLVERNKTKSLGMPGAAGGEARHW